Protein AF-A0A8H6MMU5-F1 (afdb_monomer)

Nearest PDB structures (foldseek):
  8y2i-assembly1_A  TM=3.905E-01  e=5.423E+00  Lentisphaerota
  3fki-assembly1_A  TM=3.779E-01  e=6.976E+00  Saccharomyces cerevisiae
  3k7a-assembly1_A  TM=3.173E-01  e=7.912E+00  Saccharomyces cerevisiae

pLDDT: mean 83.55, std 6.21, range [67.19, 92.06]

Radius of gyration: 12.84 Å; Cα contacts (8 Å, |Δi|>4): 92; chains: 1; bounding box: 36×32×27 Å

Secondary structure (DSSP, 8-state):
---SSSPPPPHHHHHT---S--TT--S-SEEEETTEEEEEEE--TTHHHH----EEEEEPPHHHHGGG-

Foldseek 3Di:
DAFPDDDDDDPVQVVPADLDDDPPDDDHQWDADPNWIWGWGWDDPCCVPPVDTDIDTTTHDNVVRVVSD

Organism: NCBI:txid2175873

Mean predicted aligned error: 5.3 Å

Solvent-accessible surface area (backbone atoms only — not comparable to full-atom values): 4445 Å² total; per-residue (Å²): 129,82,54,71,70,82,79,74,77,50,71,72,53,55,75,65,58,34,92,64,92,48,100,87,52,70,87,58,24,63,47,72,56,96,86,37,29,27,42,50,40,71,63,47,96,57,26,89,80,67,74,54,73,42,75,44,82,44,45,33,46,65,83,63,29,63,74,75,110

Sequence (69 aa):
MHIVAGQPARAPELAGIRHANTTNGRVRNVFTYKGIMCFVTSYHKNYRQTGNAKVIYQYLPREVGELLV

Structure (mmCIF, N/CA/C/O backbone):
data_AF-A0A8H6MMU5-F1
#
_entry.id   AF-A0A8H6MMU5-F1
#
loop_
_atom_site.group_PDB
_atom_site.id
_atom_site.type_symbol
_atom_site.label_atom_id
_atom_site.label_alt_id
_atom_site.label_comp_id
_atom_site.label_asym_id
_atom_site.label_entity_id
_atom_site.label_seq_id
_atom_site.pdbx_PDB_ins_code
_atom_site.Cartn_x
_atom_site.Cartn_y
_atom_site.Cartn_z
_atom_site.occupancy
_atom_site.B_iso_or_equiv
_atom_site.auth_seq_id
_atom_site.auth_comp_id
_atom_site.auth_asym_id
_atom_site.auth_atom_id
_atom_site.pdbx_PDB_model_num
ATOM 1 N N . MET A 1 1 ? -6.336 6.331 -6.253 1.00 70.56 1 MET A N 1
ATOM 2 C CA . MET A 1 1 ? -6.101 5.891 -4.861 1.00 70.56 1 MET A CA 1
ATOM 3 C C . MET A 1 1 ? -6.483 7.050 -3.957 1.00 70.56 1 MET A C 1
ATOM 5 O O . MET A 1 1 ? -5.973 8.140 -4.188 1.00 70.56 1 MET A O 1
ATOM 9 N N . HIS A 1 2 ? -7.407 6.849 -3.016 1.00 71.75 2 HIS A N 1
ATOM 10 C CA . HIS A 1 2 ? -7.765 7.885 -2.043 1.00 71.75 2 HIS A CA 1
ATOM 11 C C . HIS A 1 2 ? -6.698 7.913 -0.945 1.00 71.75 2 HIS A C 1
ATOM 13 O O . HIS A 1 2 ? -6.356 6.860 -0.420 1.00 71.75 2 HIS A O 1
ATOM 19 N N . ILE A 1 3 ? -6.130 9.080 -0.652 1.00 76.31 3 ILE A N 1
ATOM 20 C CA . ILE A 1 3 ? -5.058 9.262 0.335 1.00 76.31 3 ILE A CA 1
ATOM 21 C C . ILE A 1 3 ? -5.357 10.517 1.148 1.00 76.31 3 ILE A C 1
ATOM 23 O O . ILE A 1 3 ? -5.892 11.479 0.604 1.00 76.31 3 ILE A O 1
ATOM 27 N N . VAL A 1 4 ? -5.020 10.505 2.439 1.00 74.69 4 VAL A N 1
ATOM 28 C CA . VAL A 1 4 ? -5.347 11.612 3.361 1.00 74.69 4 VAL A CA 1
ATOM 29 C C . VAL A 1 4 ? -4.685 12.928 2.939 1.00 74.69 4 VAL A C 1
ATOM 31 O O . VAL A 1 4 ? -5.272 13.994 3.092 1.00 74.69 4 VAL A O 1
ATOM 34 N N . ALA A 1 5 ? -3.460 12.868 2.415 1.00 75.38 5 ALA A N 1
ATOM 35 C CA . AL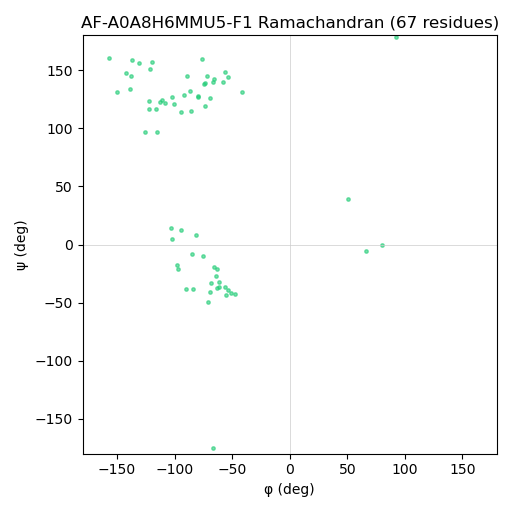A A 1 5 ? -2.707 14.043 1.999 1.00 75.38 5 ALA A CA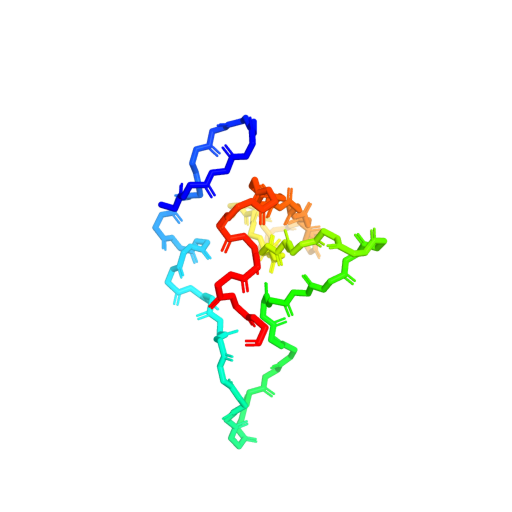 1
ATOM 36 C C . ALA A 1 5 ? -1.635 13.693 0.960 1.00 75.38 5 ALA A C 1
ATOM 38 O O . ALA A 1 5 ? -1.169 12.554 0.875 1.00 75.38 5 ALA A O 1
ATOM 39 N N . GLY A 1 6 ? -1.186 14.712 0.227 1.00 77.88 6 GLY A N 1
ATOM 40 C CA . GLY A 1 6 ? -0.092 14.607 -0.733 1.00 77.88 6 GLY A CA 1
ATOM 41 C C . GLY A 1 6 ? -0.539 14.294 -2.159 1.00 77.88 6 GLY A C 1
ATOM 42 O O . GLY A 1 6 ? -1.721 14.171 -2.471 1.00 77.88 6 GLY A O 1
ATOM 43 N N . GLN A 1 7 ? 0.445 14.219 -3.052 1.00 77.62 7 GLN A N 1
ATOM 44 C CA . GLN A 1 7 ? 0.211 13.895 -4.455 1.00 77.62 7 GLN A CA 1
ATOM 45 C C . GLN A 1 7 ? -0.155 12.410 -4.612 1.00 77.62 7 GLN A C 1
ATOM 47 O O . GLN A 1 7 ? 0.411 11.568 -3.904 1.00 77.62 7 GLN A O 1
ATOM 52 N N . PRO A 1 8 ? -1.045 12.067 -5.560 1.00 77.38 8 PRO A N 1
ATOM 53 C CA . PRO A 1 8 ? -1.343 10.678 -5.880 1.00 77.38 8 PRO A CA 1
ATOM 54 C C . PRO A 1 8 ? -0.078 9.904 -6.266 1.00 77.38 8 PRO A C 1
ATOM 56 O O . PRO A 1 8 ? 0.842 10.457 -6.877 1.00 77.38 8 PRO A O 1
ATOM 59 N N . ALA A 1 9 ? -0.056 8.606 -5.954 1.00 79.69 9 ALA A N 1
ATOM 60 C CA . ALA A 1 9 ? 0.983 7.714 -6.458 1.00 79.69 9 ALA A CA 1
ATOM 61 C C . ALA A 1 9 ? 1.008 7.723 -7.996 1.00 79.69 9 ALA A C 1
ATOM 63 O O . ALA A 1 9 ? -0.030 7.732 -8.661 1.00 79.69 9 ALA A O 1
ATOM 64 N N . ARG A 1 10 ? 2.211 7.705 -8.564 1.00 80.50 10 ARG A N 1
ATOM 65 C CA . ARG A 1 10 ? 2.452 7.620 -10.007 1.00 80.50 10 ARG A CA 1
ATOM 66 C C . ARG A 1 10 ? 2.224 6.191 -10.489 1.00 80.50 10 ARG A C 1
ATOM 68 O O . ARG A 1 10 ? 2.322 5.240 -9.718 1.00 80.50 10 ARG A O 1
ATOM 75 N N . ALA A 1 11 ? 1.995 6.025 -11.791 1.00 80.44 11 ALA A N 1
ATOM 76 C CA . ALA A 1 11 ? 1.689 4.721 -12.385 1.00 80.44 11 ALA A CA 1
ATOM 77 C C . ALA A 1 11 ? 2.637 3.571 -11.958 1.00 80.44 11 ALA A C 1
ATOM 79 O O . ALA A 1 11 ? 2.122 2.512 -11.610 1.00 80.44 11 ALA A O 1
ATOM 80 N N . PRO A 1 12 ? 3.976 3.741 -11.877 1.00 74.88 12 PRO A N 1
ATOM 81 C CA . PRO A 1 12 ? 4.868 2.663 -11.431 1.00 74.88 12 PRO A CA 1
ATOM 82 C C . PRO A 1 12 ? 4.717 2.305 -9.946 1.00 74.88 12 PRO A C 1
ATOM 84 O O . PRO A 1 12 ? 4.878 1.149 -9.568 1.00 74.88 12 PRO A O 1
ATOM 87 N N . GLU A 1 13 ? 4.407 3.294 -9.107 1.00 77.69 13 GLU A N 1
ATOM 88 C CA . GLU A 1 13 ? 4.166 3.101 -7.675 1.00 77.69 13 GLU A CA 1
ATOM 89 C C . GLU A 1 13 ? 2.861 2.327 -7.463 1.00 77.69 13 GLU A C 1
ATOM 91 O O . GLU A 1 13 ? 2.826 1.415 -6.645 1.00 77.69 13 GLU A O 1
ATOM 96 N N . LEU A 1 14 ? 1.821 2.638 -8.247 1.00 79.62 14 LEU A N 1
ATOM 97 C CA . LEU A 1 14 ? 0.518 1.965 -8.217 1.00 79.62 14 LEU A CA 1
ATOM 98 C C . LEU A 1 14 ? 0.570 0.542 -8.781 1.00 79.62 14 LEU A C 1
ATOM 100 O O . LEU A 1 14 ? 0.086 -0.389 -8.146 1.00 79.62 14 LEU A O 1
ATOM 104 N N . ALA A 1 15 ? 1.167 0.366 -9.962 1.00 81.75 15 ALA A N 1
ATOM 105 C CA . ALA A 1 15 ? 1.221 -0.922 -10.654 1.00 81.75 15 ALA A CA 1
ATOM 106 C C . ALA A 1 15 ? 2.051 -1.974 -9.8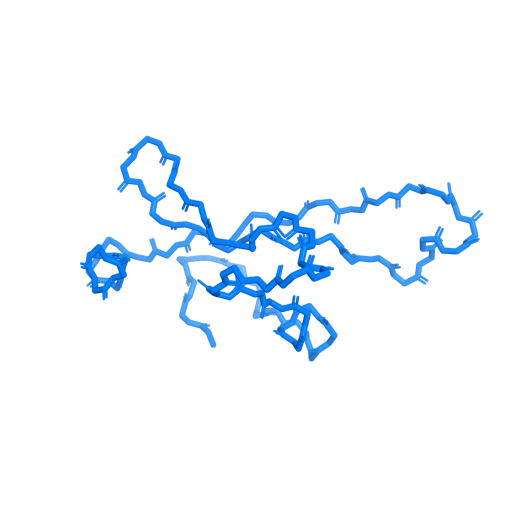97 1.00 81.75 15 ALA A C 1
ATOM 108 O O . ALA A 1 15 ? 1.907 -3.170 -10.135 1.00 81.75 15 ALA A O 1
ATOM 109 N N . GLY A 1 16 ? 2.922 -1.534 -8.982 1.00 79.94 16 GLY A N 1
ATOM 110 C CA . GLY A 1 16 ? 3.715 -2.409 -8.124 1.00 79.94 16 GLY A CA 1
ATOM 111 C C . GLY A 1 16 ? 3.007 -2.886 -6.851 1.00 79.94 16 GLY A C 1
ATOM 112 O O . GLY A 1 16 ? 3.569 -3.738 -6.160 1.00 79.94 16 GLY A O 1
ATOM 113 N N . ILE A 1 17 ? 1.821 -2.357 -6.521 1.00 85.62 17 ILE A N 1
ATOM 114 C CA . ILE A 1 17 ? 1.110 -2.677 -5.276 1.00 85.62 17 ILE A CA 1
ATOM 115 C C . ILE A 1 17 ? 0.595 -4.113 -5.307 1.00 85.62 17 ILE A C 1
ATOM 117 O O . ILE A 1 17 ? -0.164 -4.510 -6.190 1.00 85.62 17 ILE A O 1
ATOM 121 N N . ARG A 1 18 ? 0.950 -4.882 -4.275 1.00 86.44 18 ARG A N 1
ATOM 122 C CA . ARG A 1 18 ? 0.416 -6.227 -4.036 1.00 86.44 18 ARG A CA 1
ATOM 123 C C . ARG A 1 18 ? -0.522 -6.227 -2.837 1.00 86.44 18 ARG A C 1
ATOM 125 O O . ARG A 1 18 ? -0.093 -5.893 -1.732 1.00 86.44 18 ARG A O 1
ATOM 132 N N . HIS A 1 19 ? -1.769 -6.642 -3.062 1.00 83.88 19 HIS A N 1
ATOM 133 C CA . HIS A 1 19 ? -2.796 -6.787 -2.023 1.00 83.88 19 HIS A CA 1
ATOM 134 C C . HIS A 1 19 ? -2.929 -8.231 -1.504 1.00 83.88 19 HIS A C 1
ATOM 136 O O . HIS A 1 19 ? -3.369 -8.441 -0.378 1.00 83.88 19 HIS A O 1
ATOM 142 N N . ALA A 1 20 ? -2.486 -9.226 -2.277 1.00 83.06 20 ALA A N 1
ATOM 143 C CA . ALA A 1 20 ? -2.513 -10.638 -1.904 1.00 83.06 20 ALA A CA 1
ATOM 144 C C . ALA A 1 20 ? -1.103 -11.248 -1.876 1.00 83.06 20 ALA A C 1
ATOM 146 O O . ALA A 1 20 ? -0.178 -10.766 -2.538 1.00 83.06 20 ALA A O 1
ATOM 147 N N . ASN A 1 21 ? -0.949 -12.333 -1.112 1.00 82.88 21 ASN A N 1
ATOM 148 C CA . ASN A 1 21 ? 0.252 -13.162 -1.176 1.00 82.88 21 ASN A CA 1
ATOM 149 C C . ASN A 1 21 ? 0.337 -13.850 -2.539 1.00 82.88 21 ASN A C 1
ATOM 151 O O . ASN A 1 21 ? -0.653 -14.364 -3.048 1.00 82.88 21 ASN A O 1
ATOM 155 N N . THR A 1 22 ? 1.543 -13.912 -3.092 1.00 81.44 22 THR A N 1
ATOM 156 C CA . THR A 1 22 ? 1.853 -14.733 -4.267 1.00 81.44 22 THR A CA 1
ATOM 157 C C . THR A 1 22 ? 3.104 -15.546 -3.964 1.00 81.44 22 THR A C 1
ATOM 159 O O . THR A 1 22 ? 3.901 -15.140 -3.121 1.00 81.44 22 THR A O 1
ATOM 162 N N . THR A 1 23 ? 3.293 -16.679 -4.642 1.00 81.56 23 THR A N 1
ATOM 163 C CA . THR A 1 23 ? 4.422 -17.597 -4.396 1.00 81.56 23 THR A CA 1
ATOM 164 C C . THR A 1 23 ? 5.785 -16.909 -4.523 1.00 81.56 23 THR A C 1
ATOM 166 O O . THR A 1 23 ? 6.680 -17.160 -3.728 1.00 81.56 23 THR A O 1
ATOM 169 N N . ASN A 1 24 ? 5.912 -15.970 -5.467 1.00 80.75 24 ASN A N 1
ATOM 170 C CA . ASN A 1 24 ? 7.111 -15.141 -5.664 1.00 80.75 24 ASN A CA 1
ATOM 171 C C . ASN A 1 24 ? 6.932 -13.710 -5.123 1.00 80.75 24 ASN A C 1
ATOM 173 O O . ASN A 1 24 ? 7.674 -12.786 -5.470 1.00 80.75 24 ASN A O 1
ATOM 177 N N . GLY A 1 25 ? 5.895 -13.500 -4.317 1.00 67.19 25 GLY A N 1
ATOM 178 C CA . GLY A 1 25 ? 5.547 -12.215 -3.748 1.00 67.19 25 GLY A CA 1
ATOM 179 C C . GLY A 1 25 ? 6.527 -11.843 -2.653 1.00 67.19 25 GLY A C 1
ATOM 180 O O . GLY A 1 25 ? 6.620 -12.513 -1.630 1.00 67.19 25 GLY A O 1
ATOM 181 N N . ARG A 1 26 ? 7.230 -10.725 -2.843 1.00 75.62 26 ARG A N 1
ATOM 182 C CA . ARG A 1 26 ? 7.856 -10.008 -1.726 1.00 75.62 26 ARG A CA 1
ATOM 183 C C . ARG A 1 26 ? 6.763 -9.426 -0.816 1.00 75.62 26 ARG A C 1
ATOM 185 O O . ARG A 1 26 ? 5.572 -9.636 -1.033 1.00 75.62 26 ARG A O 1
ATOM 192 N N . VAL A 1 27 ? 7.182 -8.661 0.185 1.00 78.56 27 VAL A N 1
ATOM 193 C CA . VAL A 1 27 ? 6.315 -7.930 1.116 1.00 78.56 27 VAL A CA 1
ATOM 194 C C . VAL A 1 27 ? 5.115 -7.276 0.406 1.00 78.56 27 VAL A C 1
ATOM 196 O O . VAL A 1 27 ? 5.280 -6.618 -0.628 1.00 78.56 27 VAL A O 1
ATOM 199 N N . ARG A 1 28 ? 3.909 -7.480 0.958 1.00 85.38 28 ARG A N 1
ATOM 200 C CA . ARG A 1 28 ? 2.681 -6.824 0.488 1.00 85.38 28 ARG A CA 1
ATOM 201 C C . ARG A 1 28 ? 2.788 -5.332 0.744 1.00 85.38 28 ARG A C 1
ATOM 203 O O . ARG A 1 28 ? 3.295 -4.915 1.775 1.00 85.38 28 ARG A O 1
ATOM 210 N N . ASN A 1 29 ? 2.273 -4.525 -0.169 1.00 89.75 29 ASN A N 1
ATOM 211 C CA . ASN A 1 29 ? 2.343 -3.072 -0.041 1.00 89.75 29 ASN A CA 1
ATOM 212 C C . ASN A 1 29 ? 1.247 -2.511 0.872 1.00 89.75 29 ASN A C 1
ATOM 214 O O . ASN A 1 29 ? 1.091 -1.300 0.914 1.00 89.75 29 ASN A O 1
ATOM 218 N N . VAL A 1 30 ? 0.479 -3.357 1.563 1.00 90.25 30 VAL A N 1
ATOM 219 C CA . VAL A 1 30 ? -0.654 -2.971 2.414 1.00 90.25 30 VAL A CA 1
ATOM 220 C C . VAL A 1 30 ? -0.301 -3.278 3.861 1.00 90.25 30 VAL A C 1
ATOM 222 O O . VAL A 1 30 ? 0.020 -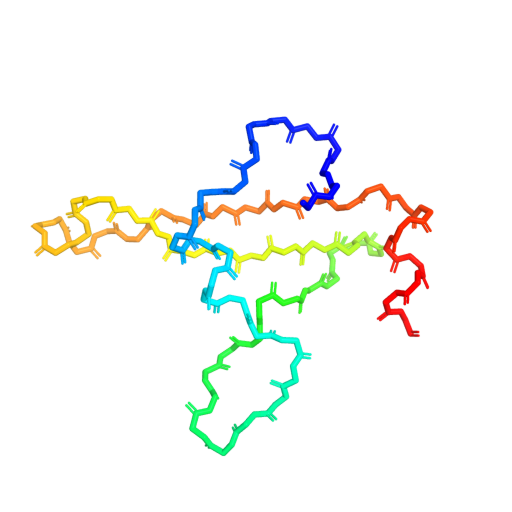4.422 4.181 1.00 90.25 30 VAL A O 1
ATOM 225 N N . PHE A 1 31 ? -0.354 -2.263 4.717 1.00 91.19 31 PHE A N 1
ATOM 226 C CA . PHE A 1 31 ? 0.031 -2.362 6.121 1.00 91.19 31 PHE A CA 1
ATOM 227 C C . PHE A 1 31 ? -0.965 -1.647 7.022 1.00 91.19 31 PHE A C 1
ATOM 229 O O . PHE A 1 31 ? -1.651 -0.720 6.597 1.00 91.19 31 PHE A O 1
ATOM 236 N N . THR A 1 32 ? -0.969 -2.034 8.293 1.00 91.69 32 THR A N 1
ATOM 237 C CA . THR A 1 32 ? -1.655 -1.312 9.363 1.00 91.69 32 THR A CA 1
ATOM 238 C C . THR A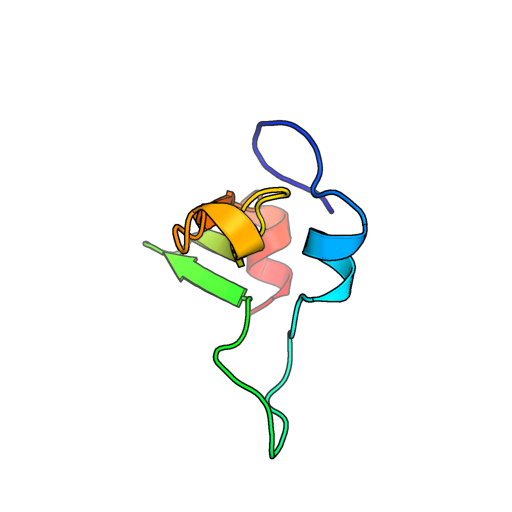 1 32 ? -0.612 -0.704 10.290 1.00 91.69 32 THR A C 1
ATOM 240 O O . THR A 1 32 ? 0.226 -1.414 10.844 1.00 91.69 32 THR A O 1
ATOM 243 N N . TYR A 1 33 ? -0.665 0.610 10.492 1.00 91.06 33 TYR A N 1
ATOM 244 C CA . TYR A 1 33 ? 0.173 1.314 11.458 1.00 91.06 33 TYR A CA 1
ATOM 245 C C . TYR A 1 33 ? -0.716 2.057 12.449 1.00 91.06 33 TYR A C 1
ATOM 247 O O . TYR A 1 33 ? -1.473 2.945 12.065 1.00 91.06 33 TYR A O 1
ATOM 255 N N . LYS A 1 34 ? -0.643 1.677 13.732 1.00 91.50 34 LYS A N 1
ATOM 256 C CA . LYS A 1 34 ? -1.481 2.241 14.811 1.00 91.50 34 LYS A CA 1
ATOM 257 C C . LYS A 1 34 ? -2.987 2.238 14.481 1.00 91.50 34 LYS A C 1
ATOM 259 O O . LYS A 1 34 ? -3.691 3.195 14.779 1.00 91.50 34 LYS A O 1
ATOM 264 N N . GLY A 1 35 ? -3.469 1.175 13.833 1.00 90.00 35 GLY A N 1
ATOM 265 C CA . GLY A 1 35 ? -4.873 1.040 13.420 1.00 90.00 35 GLY A CA 1
ATOM 266 C C . GLY A 1 35 ? -5.250 1.786 12.135 1.00 90.00 35 GLY A C 1
ATOM 267 O O . GLY A 1 35 ? -6.389 1.688 11.699 1.00 90.00 35 GLY A O 1
ATOM 268 N N . ILE A 1 36 ? -4.315 2.498 11.500 1.00 91.06 36 ILE A N 1
ATOM 269 C CA . ILE A 1 36 ? -4.546 3.199 10.233 1.00 91.06 36 ILE A CA 1
ATOM 270 C C . ILE A 1 36 ? -3.943 2.377 9.098 1.00 91.06 36 ILE A C 1
ATOM 272 O O . ILE A 1 36 ? -2.761 2.022 9.131 1.00 91.06 36 ILE A O 1
ATOM 276 N N . MET A 1 37 ? -4.752 2.088 8.083 1.00 92.06 37 MET A N 1
ATOM 277 C CA . MET A 1 37 ? -4.295 1.384 6.888 1.00 92.06 37 MET A CA 1
ATOM 278 C C . MET A 1 37 ? -3.438 2.297 6.011 1.00 92.06 37 MET A C 1
ATOM 280 O O . MET A 1 37 ? -3.753 3.474 5.816 1.00 92.06 37 MET A O 1
ATOM 284 N N . CYS A 1 38 ? -2.357 1.759 5.454 1.00 90.88 38 CYS A N 1
ATOM 285 C CA . CYS A 1 38 ? -1.496 2.483 4.532 1.00 90.88 38 CYS A CA 1
ATOM 286 C C . CYS A 1 38 ? -0.972 1.609 3.393 1.00 90.88 38 CYS A C 1
ATOM 288 O O . CYS A 1 38 ? -0.707 0.414 3.551 1.00 90.88 38 CYS A O 1
ATOM 290 N N . PHE A 1 39 ? -0.790 2.247 2.237 1.00 90.25 39 PHE A N 1
ATOM 291 C CA . PHE A 1 39 ? -0.020 1.691 1.137 1.00 90.25 39 PHE A CA 1
ATOM 292 C C . PHE A 1 39 ? 1.435 2.147 1.246 1.00 90.25 39 PHE A C 1
ATOM 294 O O . PHE A 1 39 ? 1.712 3.340 1.382 1.00 90.25 39 PHE A O 1
ATOM 301 N N . VAL A 1 40 ? 2.370 1.202 1.181 1.00 89.25 40 VAL A N 1
ATOM 302 C CA . VAL A 1 40 ? 3.808 1.476 1.263 1.00 89.25 40 VAL A CA 1
ATOM 303 C C . VAL A 1 40 ? 4.469 1.078 -0.040 1.00 89.25 40 VAL A C 1
ATOM 305 O O . VAL A 1 40 ? 4.485 -0.096 -0.415 1.00 89.25 40 VAL A O 1
ATOM 308 N N . THR A 1 41 ? 5.037 2.058 -0.732 1.00 87.50 41 THR A N 1
ATOM 309 C CA . THR A 1 41 ? 5.760 1.853 -1.990 1.00 87.50 41 THR A CA 1
ATOM 310 C C . THR A 1 41 ? 7.195 2.339 -1.853 1.00 87.50 41 THR A C 1
ATOM 312 O O . THR 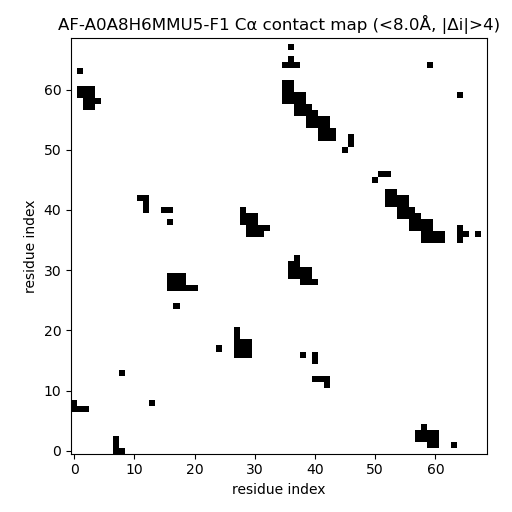A 1 41 ? 7.507 3.231 -1.063 1.00 87.50 41 THR A O 1
ATOM 315 N N . SER A 1 42 ? 8.098 1.728 -2.616 1.00 82.44 42 SER A N 1
ATOM 316 C CA . SER A 1 42 ? 9.482 2.171 -2.725 1.00 82.44 42 SER A CA 1
ATOM 317 C C . SER A 1 42 ? 9.821 2.387 -4.193 1.00 82.44 42 SER A C 1
ATOM 319 O O . SER A 1 42 ? 10.112 1.456 -4.941 1.00 82.44 42 SER A O 1
ATOM 321 N N . TYR A 1 43 ? 9.735 3.640 -4.632 1.00 76.00 43 TYR A N 1
ATOM 322 C CA . TYR A 1 43 ? 10.084 4.017 -5.994 1.00 76.00 43 TYR A CA 1
ATOM 323 C C . TYR A 1 43 ? 10.849 5.332 -6.005 1.00 76.00 43 TYR A C 1
ATOM 325 O O . TYR A 1 43 ? 10.483 6.316 -5.363 1.00 76.00 43 TYR A O 1
ATOM 333 N N . HIS A 1 44 ? 11.932 5.353 -6.772 1.00 75.31 44 HIS A N 1
ATOM 334 C CA . HIS A 1 44 ? 12.695 6.557 -7.032 1.00 75.31 44 HIS A CA 1
ATOM 335 C C . HIS A 1 44 ? 13.339 6.453 -8.413 1.00 75.31 44 HIS A C 1
ATOM 337 O O . HIS A 1 44 ? 13.981 5.448 -8.716 1.00 75.31 44 HIS A O 1
ATOM 343 N N . LYS A 1 45 ? 13.199 7.499 -9.240 1.00 78.19 45 LYS A N 1
ATOM 344 C CA . LYS A 1 45 ? 13.721 7.517 -10.620 1.00 78.19 45 LYS A CA 1
ATOM 345 C C . LYS A 1 45 ? 15.213 7.175 -10.679 1.00 78.19 45 LYS A C 1
ATOM 347 O O . LYS A 1 45 ? 15.628 6.408 -11.538 1.00 78.19 45 LYS A O 1
ATOM 352 N N . ASN A 1 46 ? 15.994 7.673 -9.721 1.00 79.88 46 ASN A N 1
ATOM 353 C CA . ASN A 1 46 ? 17.444 7.475 -9.714 1.00 79.88 46 ASN A CA 1
ATOM 354 C C . ASN A 1 46 ? 17.875 6.278 -8.862 1.00 79.88 46 ASN A C 1
ATOM 356 O O . ASN A 1 46 ? 19.062 6.146 -8.596 1.00 79.88 46 ASN A O 1
ATOM 360 N N . TYR A 1 47 ? 16.956 5.401 -8.432 1.00 82.88 47 TYR A N 1
ATOM 361 C CA . TYR A 1 47 ? 17.301 4.235 -7.608 1.00 82.88 47 TYR A CA 1
ATOM 362 C C . TYR A 1 47 ? 18.441 3.410 -8.218 1.00 82.88 47 TYR A C 1
ATOM 364 O O . TYR A 1 47 ? 19.367 3.022 -7.518 1.00 82.88 47 TYR A O 1
ATOM 372 N N . ARG A 1 48 ? 18.422 3.212 -9.542 1.00 80.38 48 ARG A N 1
ATOM 373 C CA . ARG A 1 48 ? 19.478 2.477 -10.255 1.00 80.38 48 ARG A CA 1
ATOM 374 C C . ARG A 1 48 ? 20.853 3.144 -10.198 1.00 80.38 48 ARG A C 1
ATOM 376 O O . ARG A 1 48 ? 21.845 2.443 -10.314 1.00 80.38 48 ARG A O 1
ATOM 383 N N . GLN A 1 49 ? 20.911 4.465 -10.045 1.00 86.75 49 GLN A N 1
ATOM 384 C CA . GLN A 1 49 ? 22.172 5.199 -9.912 1.00 86.75 49 GLN A CA 1
ATOM 385 C C . GLN A 1 49 ? 22.613 5.326 -8.454 1.00 86.75 49 GLN A C 1
ATOM 387 O O . GLN A 1 49 ? 23.801 5.254 -8.172 1.00 86.75 49 GLN A O 1
ATOM 392 N N . THR A 1 50 ? 21.677 5.538 -7.527 1.00 87.31 50 THR A N 1
ATOM 393 C CA . THR A 1 50 ? 22.008 5.879 -6.136 1.00 87.31 50 THR A CA 1
ATOM 394 C C . THR A 1 50 ? 21.981 4.690 -5.185 1.00 87.31 50 THR A C 1
ATOM 396 O O . THR A 1 50 ? 22.448 4.819 -4.059 1.00 87.31 50 THR A O 1
ATOM 399 N N . GLY A 1 51 ? 21.349 3.575 -5.565 1.00 85.56 51 GLY A N 1
ATOM 400 C CA . GLY A 1 51 ? 21.065 2.438 -4.680 1.00 85.56 51 GLY A CA 1
ATOM 401 C C . GLY A 1 51 ? 20.073 2.744 -3.547 1.00 85.56 51 GLY A C 1
ATOM 402 O O . GLY A 1 51 ? 19.645 1.838 -2.837 1.00 85.56 51 GLY A O 1
ATOM 403 N N . ASN A 1 52 ? 19.661 4.005 -3.392 1.00 82.38 52 ASN A N 1
ATOM 404 C CA . ASN A 1 52 ? 18.834 4.466 -2.286 1.00 82.38 52 ASN A CA 1
ATOM 405 C C . ASN A 1 52 ? 17.357 4.455 -2.669 1.00 82.38 52 ASN A C 1
ATOM 407 O O . ASN A 1 52 ? 16.905 5.214 -3.535 1.00 82.38 52 ASN A O 1
ATOM 411 N N . ALA A 1 53 ? 16.599 3.583 -2.008 1.00 81.19 53 ALA A N 1
ATOM 412 C CA . ALA A 1 53 ? 15.159 3.502 -2.169 1.00 81.19 53 ALA A CA 1
ATOM 413 C C . ALA A 1 53 ? 14.477 4.606 -1.352 1.00 81.19 53 ALA A C 1
ATOM 415 O O . ALA A 1 53 ? 14.678 4.717 -0.145 1.00 81.19 53 ALA A O 1
ATOM 416 N N . LYS A 1 54 ? 13.623 5.400 -2.003 1.00 85.00 54 LYS A N 1
ATOM 417 C CA . LYS A 1 54 ? 12.718 6.310 -1.299 1.00 85.00 54 LYS A CA 1
ATOM 418 C C . LYS A 1 54 ? 11.458 5.543 -0.918 1.00 85.00 54 LYS A C 1
ATOM 420 O O . LYS A 1 54 ? 10.725 5.116 -1.806 1.00 85.00 54 LYS A O 1
ATOM 425 N N . VAL A 1 55 ? 11.221 5.377 0.380 1.00 87.06 55 VAL A N 1
ATOM 426 C CA . VAL A 1 55 ? 9.993 4.766 0.906 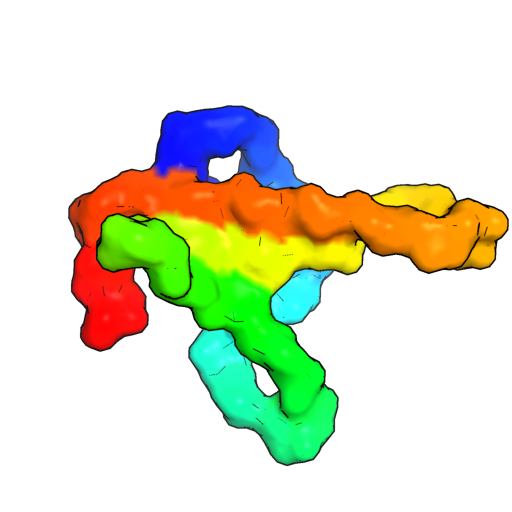1.00 87.06 55 VAL A CA 1
ATOM 427 C C . VAL A 1 55 ? 8.928 5.844 1.067 1.00 87.06 55 VAL A C 1
ATOM 429 O O . VAL A 1 55 ? 9.199 6.920 1.600 1.00 87.06 55 VAL A O 1
ATOM 432 N N . ILE A 1 56 ? 7.724 5.559 0.585 1.00 86.19 56 ILE A N 1
ATOM 433 C CA . ILE A 1 56 ? 6.577 6.459 0.638 1.00 86.19 56 ILE A CA 1
ATOM 434 C C . ILE A 1 56 ? 5.455 5.737 1.377 1.00 86.19 56 ILE A C 1
ATOM 436 O O . ILE A 1 56 ? 5.043 4.649 0.977 1.00 86.19 56 ILE A O 1
ATOM 440 N N . TYR A 1 57 ? 4.966 6.363 2.446 1.00 88.69 57 TYR A N 1
ATOM 441 C CA . TYR A 1 57 ? 3.819 5.897 3.220 1.00 88.69 57 TYR A CA 1
ATOM 442 C C . TYR A 1 57 ? 2.589 6.703 2.815 1.00 88.69 57 TYR A C 1
ATOM 444 O O . TYR A 1 57 ? 2.576 7.927 2.949 1.00 88.69 57 TYR A O 1
ATOM 452 N N . GLN A 1 58 ? 1.560 6.023 2.322 1.00 88.56 58 GLN A N 1
ATOM 453 C CA . GLN A 1 58 ? 0.299 6.629 1.909 1.00 88.56 58 GLN A CA 1
ATOM 454 C C . GLN A 1 58 ? -0.819 6.128 2.812 1.00 88.56 58 GLN A C 1
ATOM 456 O O . GLN A 1 58 ? -1.349 5.036 2.616 1.00 88.56 58 GLN A O 1
ATOM 461 N N . TYR A 1 59 ? -1.144 6.923 3.829 1.00 90.44 59 TYR A N 1
ATOM 462 C 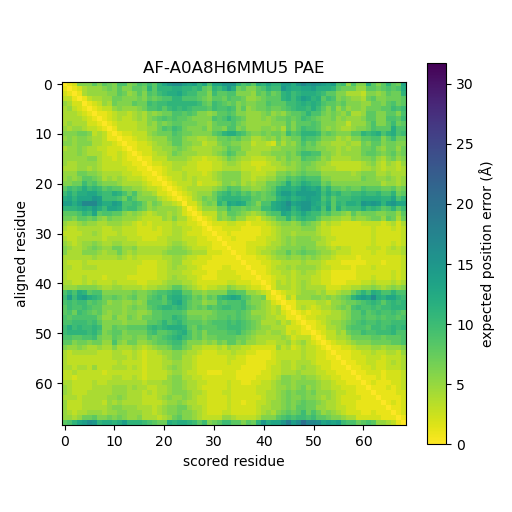CA . TYR A 1 59 ? -2.215 6.615 4.769 1.00 90.44 59 TYR A CA 1
ATOM 463 C C . TYR A 1 59 ? -3.583 6.830 4.128 1.00 90.44 59 TYR A C 1
ATOM 465 O O . TYR A 1 59 ? -3.811 7.818 3.417 1.00 90.44 59 TYR A O 1
ATOM 473 N N . LEU A 1 60 ? -4.483 5.894 4.402 1.00 89.50 60 LEU A N 1
ATOM 474 C CA . LEU A 1 60 ? -5.871 5.952 3.979 1.00 89.50 60 LEU A CA 1
ATOM 475 C C . LEU A 1 60 ? -6.710 6.672 5.035 1.00 89.50 60 LEU A C 1
ATOM 477 O O . LEU A 1 60 ? -6.443 6.513 6.231 1.00 89.50 60 LEU A O 1
ATOM 481 N N . PRO A 1 61 ? -7.736 7.435 4.619 1.00 91.00 61 PRO A N 1
ATOM 482 C CA . PRO A 1 61 ? -8.788 7.855 5.531 1.00 91.00 61 PRO A CA 1
ATOM 483 C C . PRO A 1 61 ? -9.377 6.634 6.227 1.00 91.00 61 PRO A C 1
ATOM 485 O O . PRO A 1 61 ? -9.479 5.561 5.620 1.00 91.00 61 PRO A O 1
ATOM 488 N N . ARG A 1 62 ? -9.738 6.791 7.499 1.00 89.75 62 ARG A N 1
ATOM 489 C CA . ARG A 1 62 ? -10.171 5.681 8.349 1.00 89.75 62 ARG A CA 1
ATOM 490 C C . ARG A 1 62 ? -11.332 4.914 7.720 1.00 89.75 62 ARG A C 1
ATOM 492 O O . ARG A 1 62 ? -11.281 3.694 7.646 1.00 89.75 62 ARG A O 1
ATOM 499 N N . GLU A 1 63 ? -12.296 5.645 7.177 1.00 90.50 63 GLU A N 1
ATOM 500 C CA . GLU A 1 63 ? -13.520 5.132 6.561 1.00 90.50 63 GLU A CA 1
ATOM 501 C C . GLU A 1 63 ? -13.219 4.236 5.352 1.00 90.50 63 GLU A C 1
ATOM 503 O O . GLU A 1 63 ? -13.939 3.283 5.082 1.00 90.50 63 GLU A O 1
ATOM 508 N N . VAL A 1 64 ? -12.137 4.524 4.621 1.00 90.19 64 VAL A N 1
ATOM 509 C CA . VAL A 1 64 ? -11.677 3.696 3.496 1.00 90.19 64 VAL A CA 1
ATOM 510 C C . VAL A 1 64 ? -10.824 2.531 3.990 1.00 90.19 64 VAL A C 1
ATOM 512 O O . VAL A 1 64 ? -10.905 1.434 3.446 1.00 90.19 64 VAL A O 1
ATOM 515 N N . GLY A 1 65 ? -9.991 2.762 5.008 1.00 90.06 65 GLY A N 1
ATOM 516 C CA . GLY A 1 65 ? -9.128 1.738 5.592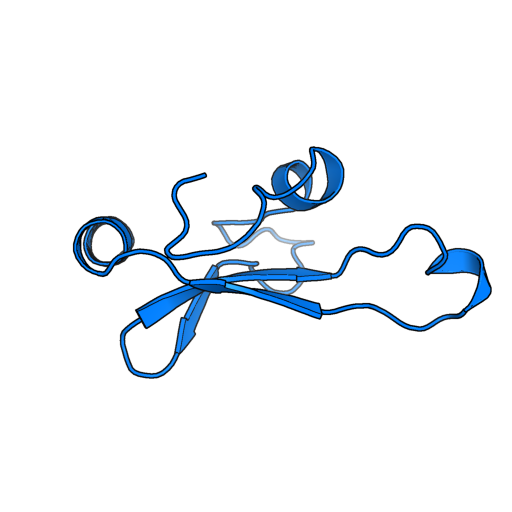 1.00 90.06 65 GLY A CA 1
ATOM 517 C C . GLY A 1 65 ? -9.909 0.589 6.229 1.00 90.06 65 GLY A C 1
ATOM 518 O O . GLY A 1 65 ? -9.510 -0.561 6.085 1.00 90.06 65 GLY A O 1
ATOM 519 N N . GLU A 1 66 ? -11.042 0.881 6.866 1.00 90.62 66 GLU A N 1
ATOM 520 C CA . GLU A 1 66 ? -11.923 -0.125 7.476 1.00 90.62 66 GLU A CA 1
ATOM 521 C C . GLU A 1 66 ? -12.527 -1.100 6.445 1.00 90.62 66 GLU A C 1
ATOM 523 O O . GLU A 1 66 ? -12.866 -2.223 6.801 1.00 90.62 66 GLU A O 1
ATOM 528 N N . LEU A 1 67 ? -12.577 -0.733 5.157 1.00 90.31 67 LEU A N 1
ATOM 529 C CA . LEU A 1 67 ? -13.028 -1.618 4.069 1.00 90.31 67 LEU A CA 1
ATOM 530 C C . LEU A 1 67 ? -11.993 -2.684 3.669 1.00 90.31 67 LEU A C 1
ATOM 532 O O . LEU A 1 67 ? -12.289 -3.548 2.847 1.00 90.31 67 LEU A O 1
ATOM 536 N N . LEU A 1 68 ? -10.762 -2.578 4.173 1.00 82.44 68 LEU A N 1
ATOM 537 C CA . LEU A 1 68 ? -9.652 -3.488 3.866 1.00 82.44 68 LEU A CA 1
ATOM 538 C C . LEU A 1 68 ? -9.393 -4.509 4.988 1.00 82.44 68 LEU A C 1
ATOM 540 O O . LEU A 1 68 ? -8.389 -5.223 4.910 1.00 82.44 68 LEU A O 1
ATOM 544 N N . VAL A 1 69 ? -10.240 -4.523 6.025 1.00 71.31 69 VAL A N 1
ATOM 545 C CA . VAL A 1 69 ? -10.176 -5.438 7.178 1.00 71.31 69 VAL A CA 1
ATOM 546 C C . VAL A 1 69 ? -10.849 -6.766 6.851 1.00 71.31 69 VAL A C 1
ATOM 548 O O . VAL A 1 69 ? -11.943 -6.741 6.247 1.00 71.31 69 VAL A O 1
#